Protein AF-A0A089WX93-F1 (afdb_monomer_lite)

Secondary structure (DSSP, 8-state):
----TTHHHHHHHHHHHHHHHHHHHHHHTT-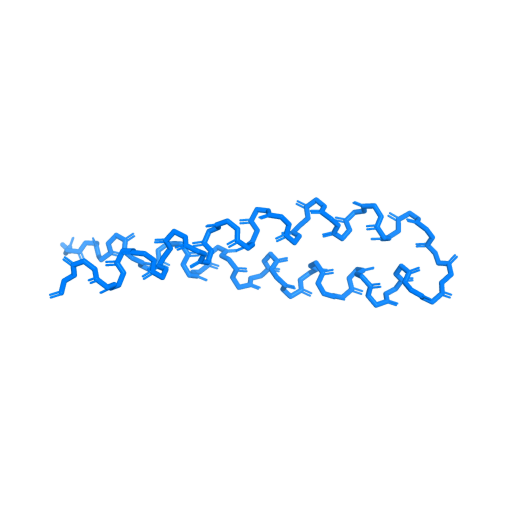HHHHHHHHHHHHHHHHHHHHHHHHHHT-

Organism: NCBI:txid157783

pLDDT: mean 79.49, std 12.07, range [46.47, 91.0]

Foldseek 3Di:
DPPPPLVVLLVQLVVLQVQLVVLCVVCVVPVVVSNVVSCVSNVSSVVSVVVSVVVVVVD

Radius of gyration: 13.95 Å; chains: 1; bounding box: 35×20×40 Å

Sequence (59 aa):
MRQDTRKPFYMAASPLLILGASFAAVGASGQSTFGYLAVGFLLPGLVLLLVAFKQRGKR

Structure (mmCIF, N/CA/C/O backbone):
data_AF-A0A089WX93-F1
#
_entry.id   AF-A0A089WX93-F1
#
loop_
_atom_site.group_PDB
_atom_site.id
_atom_site.type_symbol
_atom_site.label_atom_id
_atom_site.label_alt_id
_atom_site.label_comp_id
_atom_site.label_asym_id
_atom_site.label_entity_id
_atom_site.label_seq_id
_atom_site.pdbx_PDB_ins_code
_atom_site.Cartn_x
_atom_site.Cartn_y
_atom_site.Cartn_z
_atom_site.occupancy
_atom_site.B_iso_or_equiv
_atom_site.auth_seq_id
_atom_site.auth_comp_id
_atom_site.auth_asym_id
_atom_site.auth_atom_id
_atom_site.pdbx_PDB_model_num
ATOM 1 N N . MET A 1 1 ? -8.926 15.047 26.211 1.00 46.47 1 MET A N 1
ATOM 2 C CA . MET A 1 1 ? -8.958 15.123 24.732 1.00 46.47 1 MET A CA 1
ATOM 3 C C . MET A 1 1 ? -9.645 13.875 24.198 1.00 46.47 1 MET A C 1
ATOM 5 O O . MET A 1 1 ? -9.131 12.788 24.425 1.00 46.47 1 MET A O 1
ATOM 9 N N . ARG A 1 2 ? -10.812 13.986 23.547 1.00 49.19 2 ARG A N 1
ATOM 10 C CA . ARG A 1 2 ? -11.397 12.845 22.823 1.00 49.19 2 ARG A CA 1
ATOM 11 C C . ARG A 1 2 ? -10.508 12.592 21.606 1.00 49.19 2 ARG A C 1
ATOM 13 O O . ARG A 1 2 ? -10.541 13.370 20.659 1.00 49.19 2 ARG A O 1
ATOM 20 N N . GLN A 1 3 ? -9.650 11.578 21.671 1.00 54.62 3 GLN A N 1
ATOM 21 C CA . GLN A 1 3 ? -8.918 11.131 20.493 1.00 54.62 3 GLN A CA 1
ATOM 22 C C . GLN A 1 3 ? -9.951 10.570 19.516 1.00 54.62 3 GLN A C 1
ATOM 24 O O . GLN A 1 3 ? -10.490 9.489 19.732 1.00 54.62 3 GLN A O 1
ATOM 29 N N . ASP A 1 4 ? -10.274 11.329 18.468 1.00 55.97 4 ASP A N 1
ATOM 30 C CA . ASP A 1 4 ? -11.004 10.803 17.319 1.00 55.97 4 ASP A CA 1
ATOM 31 C C . ASP A 1 4 ? -10.189 9.643 16.744 1.00 55.97 4 ASP A C 1
ATOM 33 O O . ASP A 1 4 ? -9.251 9.844 15.969 1.00 55.97 4 ASP A O 1
ATOM 37 N N . THR A 1 5 ? -10.556 8.417 17.113 1.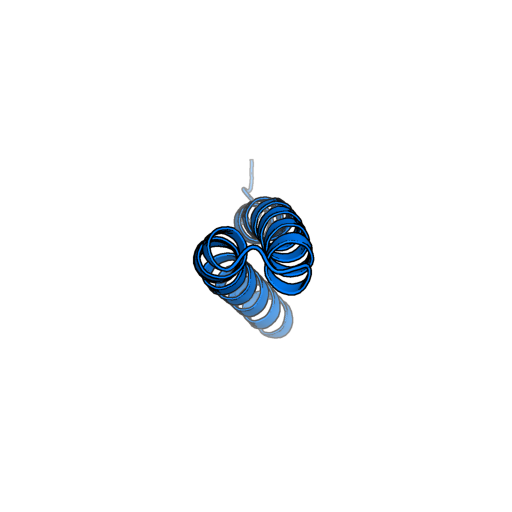00 55.28 5 THR A N 1
ATOM 38 C CA . THR A 1 5 ? -9.896 7.159 16.724 1.00 55.28 5 THR A CA 1
ATOM 39 C C . THR A 1 5 ? -9.831 6.963 15.200 1.00 55.28 5 THR A C 1
ATOM 41 O O . THR A 1 5 ? -9.136 6.080 14.714 1.00 55.28 5 THR A O 1
ATOM 44 N N . ARG A 1 6 ? -10.507 7.820 14.421 1.00 55.75 6 ARG A N 1
ATOM 45 C CA . ARG A 1 6 ? -10.490 7.866 12.949 1.00 55.75 6 ARG A CA 1
ATOM 46 C C . ARG A 1 6 ? -9.280 8.594 12.349 1.00 55.75 6 ARG A C 1
ATOM 48 O O . ARG A 1 6 ? -8.857 8.244 11.249 1.00 55.75 6 ARG A O 1
ATOM 55 N N . LYS A 1 7 ? -8.720 9.595 13.040 1.00 59.06 7 LYS A N 1
ATOM 56 C CA . LYS A 1 7 ? -7.553 10.363 12.565 1.00 59.06 7 LYS A CA 1
ATOM 57 C C . LYS A 1 7 ? -6.278 9.525 12.351 1.00 59.06 7 LYS A C 1
ATOM 59 O O . LYS A 1 7 ? -5.624 9.767 11.337 1.00 59.06 7 LYS A O 1
ATOM 64 N N . PRO A 1 8 ? -5.919 8.543 13.207 1.00 70.25 8 PRO A N 1
ATOM 65 C CA . PRO A 1 8 ? -4.660 7.815 13.039 1.00 70.25 8 PRO A CA 1
ATOM 66 C C . PRO A 1 8 ? -4.609 6.992 11.746 1.00 70.25 8 PRO A C 1
ATOM 68 O O . PRO A 1 8 ? -3.567 6.947 11.101 1.00 70.25 8 PRO A O 1
ATOM 71 N N . PHE A 1 9 ? -5.730 6.405 11.311 1.00 75.06 9 PHE A N 1
ATOM 72 C CA . PHE A 1 9 ? -5.760 5.569 10.105 1.00 75.06 9 PHE A CA 1
ATOM 73 C C . PHE A 1 9 ? -5.571 6.379 8.821 1.00 75.06 9 PHE A C 1
ATOM 75 O O . PHE A 1 9 ? -4.781 5.989 7.969 1.00 75.06 9 PHE A O 1
ATOM 82 N N . TYR A 1 10 ? -6.233 7.533 8.699 1.00 72.38 10 TYR A N 1
ATOM 83 C CA . TYR A 1 10 ? -6.040 8.420 7.547 1.00 72.38 10 TYR A CA 1
ATOM 84 C C . TYR A 1 10 ? -4.645 9.061 7.531 1.00 72.38 10 TYR A C 1
ATOM 86 O O . TYR A 1 10 ? -4.042 9.169 6.464 1.00 72.38 10 TYR A O 1
ATOM 94 N N . MET A 1 11 ? -4.112 9.448 8.697 1.00 77.94 11 MET A N 1
ATOM 95 C CA . MET A 1 11 ? -2.756 10.003 8.788 1.00 77.94 11 MET A CA 1
ATOM 96 C C . MET A 1 11 ? -1.672 8.983 8.438 1.00 77.94 11 MET A C 1
ATOM 98 O O . MET A 1 11 ? -0.677 9.368 7.837 1.00 77.94 11 MET A O 1
ATOM 102 N N . ALA A 1 12 ? -1.864 7.701 8.761 1.00 81.75 12 ALA A N 1
ATOM 103 C CA . ALA A 1 12 ? -0.933 6.643 8.376 1.00 81.75 12 ALA A CA 1
ATOM 104 C C . ALA A 1 12 ? -1.107 6.208 6.908 1.00 81.75 12 ALA A C 1
ATOM 106 O O . ALA A 1 12 ? -0.118 5.994 6.212 1.00 81.75 12 ALA A O 1
ATOM 107 N N . ALA A 1 13 ? -2.345 6.116 6.408 1.00 80.31 13 ALA A N 1
ATOM 108 C CA . ALA A 1 13 ? -2.624 5.669 5.041 1.00 80.31 13 ALA A CA 1
ATOM 109 C C . ALA A 1 13 ? -2.083 6.629 3.968 1.00 80.31 13 ALA A C 1
ATOM 111 O O . ALA A 1 13 ? -1.609 6.177 2.930 1.00 80.31 13 ALA A O 1
ATOM 112 N N . SER A 1 14 ? -2.131 7.942 4.214 1.00 84.06 14 SER A N 1
ATOM 113 C CA . SER A 1 14 ? -1.707 8.960 3.243 1.00 84.06 14 SER A CA 1
ATOM 114 C C . SER A 1 14 ? -0.235 8.825 2.799 1.00 84.06 14 SER A C 1
ATOM 116 O O . SER A 1 14 ? -0.002 8.616 1.606 1.00 84.06 14 SER A O 1
ATOM 118 N N . PRO A 1 15 ? 0.775 8.849 3.697 1.00 87.62 15 PRO A N 1
ATOM 119 C CA . PRO A 1 15 ? 2.175 8.691 3.296 1.00 87.62 15 PRO A CA 1
ATOM 120 C C . PRO A 1 15 ? 2.463 7.309 2.692 1.00 87.62 15 PRO A C 1
ATOM 122 O O . PRO A 1 15 ? 3.251 7.211 1.755 1.00 87.62 15 PRO A O 1
ATOM 125 N N . LEU A 1 16 ? 1.790 6.255 3.170 1.00 87.12 16 LEU A N 1
ATOM 126 C CA . LEU A 1 16 ? 1.911 4.897 2.630 1.00 87.12 16 LEU A CA 1
ATOM 127 C C . LEU A 1 16 ? 1.468 4.813 1.163 1.00 87.12 16 LEU A C 1
ATOM 129 O O . LEU A 1 16 ? 2.169 4.231 0.337 1.00 87.12 16 LEU A O 1
ATOM 133 N N . LEU A 1 17 ? 0.339 5.438 0.822 1.00 88.44 17 LEU A N 1
ATOM 134 C CA . LEU A 1 17 ? -0.155 5.481 -0.554 1.00 88.44 17 LEU A CA 1
ATOM 135 C C . LEU A 1 17 ? 0.705 6.377 -1.451 1.00 88.44 17 LEU A C 1
ATOM 137 O O . LEU A 1 17 ? 0.949 6.011 -2.597 1.00 88.44 17 LEU A O 1
ATOM 141 N N . ILE A 1 18 ? 1.204 7.508 -0.941 1.00 90.94 18 ILE A N 1
ATOM 142 C CA . ILE A 1 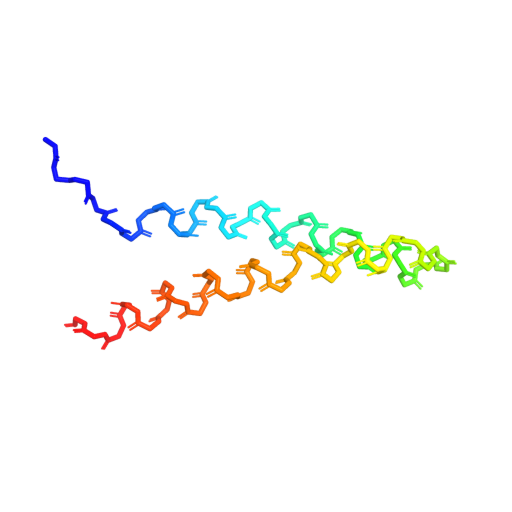18 ? 2.083 8.415 -1.702 1.00 90.94 18 ILE A CA 1
ATOM 143 C C . ILE A 1 18 ? 3.408 7.724 -2.049 1.00 90.94 18 ILE A C 1
ATOM 145 O O . ILE A 1 18 ? 3.833 7.744 -3.208 1.00 90.94 18 ILE A O 1
ATOM 149 N N . LEU A 1 19 ? 4.047 7.079 -1.069 1.00 90.12 19 LEU A N 1
ATOM 150 C CA . LEU A 1 19 ? 5.293 6.340 -1.285 1.00 90.12 19 LEU A CA 1
ATOM 151 C C . LEU A 1 19 ? 5.063 5.122 -2.178 1.00 90.12 19 LEU A C 1
ATOM 153 O O . LEU A 1 19 ? 5.812 4.928 -3.132 1.00 90.12 19 LEU A O 1
ATOM 157 N N . GLY A 1 20 ? 3.995 4.357 -1.941 1.00 87.75 20 GLY A N 1
ATOM 158 C CA . GLY A 1 20 ? 3.619 3.235 -2.797 1.00 87.75 20 GLY A CA 1
ATOM 159 C C . GLY A 1 20 ? 3.386 3.654 -4.251 1.00 87.75 20 GLY A C 1
ATOM 160 O O . GLY A 1 20 ? 3.927 3.023 -5.152 1.00 87.75 20 GLY A O 1
ATOM 161 N N . ALA A 1 21 ? 2.659 4.748 -4.500 1.00 88.06 21 ALA A N 1
ATOM 162 C CA . ALA A 1 21 ? 2.421 5.264 -5.850 1.00 88.06 21 ALA A CA 1
ATOM 163 C C . ALA A 1 21 ? 3.713 5.748 -6.528 1.00 88.06 21 ALA A C 1
ATOM 165 O O . ALA A 1 21 ? 3.950 5.444 -7.696 1.00 88.06 21 ALA A O 1
ATOM 166 N N . SER A 1 22 ? 4.577 6.444 -5.782 1.00 89.81 22 SER A N 1
ATOM 167 C CA . SER A 1 22 ? 5.883 6.899 -6.278 1.00 89.81 22 SER A CA 1
ATOM 168 C C . SER A 1 22 ? 6.770 5.713 -6.666 1.00 89.81 22 SER A C 1
ATOM 170 O O . SER A 1 22 ? 7.340 5.683 -7.753 1.00 89.81 22 SER A O 1
ATOM 172 N N . PHE A 1 23 ? 6.832 4.689 -5.813 1.00 86.12 23 PHE A N 1
ATOM 173 C CA . PHE A 1 23 ? 7.603 3.474 -6.065 1.00 86.12 23 PHE A CA 1
ATOM 174 C C . PHE A 1 23 ? 6.999 2.633 -7.195 1.00 86.12 23 PHE A C 1
ATOM 176 O O . PHE A 1 23 ? 7.746 2.046 -7.971 1.00 86.12 23 PHE A O 1
ATOM 183 N N . ALA A 1 24 ? 5.671 2.612 -7.346 1.00 87.06 24 ALA A N 1
ATOM 184 C CA . ALA A 1 24 ? 5.003 1.940 -8.459 1.00 87.06 24 ALA A CA 1
ATOM 185 C C . ALA A 1 24 ? 5.335 2.607 -9.800 1.00 87.06 24 ALA A C 1
ATOM 187 O O . ALA A 1 24 ? 5.609 1.907 -10.772 1.00 87.06 24 ALA A O 1
ATOM 188 N N . ALA A 1 25 ? 5.375 3.943 -9.847 1.00 89.50 25 ALA A N 1
ATOM 189 C CA . ALA A 1 25 ? 5.768 4.689 -11.042 1.00 89.50 25 ALA A CA 1
ATOM 190 C C . ALA A 1 25 ? 7.227 4.404 -11.441 1.00 89.50 25 ALA A C 1
ATOM 192 O O . ALA A 1 25 ? 7.512 4.166 -12.613 1.00 89.50 25 ALA A O 1
ATOM 193 N N . VAL A 1 26 ? 8.138 4.353 -10.462 1.00 88.50 26 VAL A N 1
ATOM 194 C CA . VAL A 1 26 ? 9.544 3.970 -10.688 1.00 88.50 26 VAL A CA 1
ATOM 195 C C . VAL A 1 26 ? 9.673 2.482 -11.053 1.00 88.50 26 VAL A C 1
ATOM 197 O O . VAL A 1 26 ? 10.505 2.102 -11.871 1.00 88.50 26 VAL A O 1
ATOM 200 N N . GLY A 1 27 ? 8.825 1.619 -10.496 1.00 86.38 27 GLY A N 1
ATOM 201 C CA . GLY A 1 27 ? 8.758 0.209 -10.873 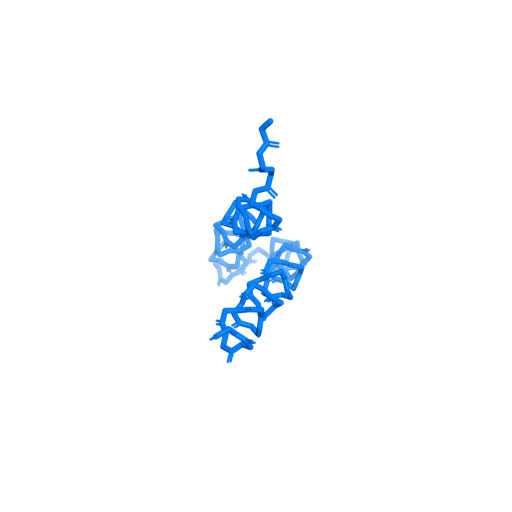1.00 86.38 27 GLY A CA 1
ATOM 202 C C . GLY A 1 27 ? 8.340 0.014 -12.330 1.00 86.38 27 GLY A C 1
ATOM 203 O O . GLY A 1 27 ? 8.958 -0.762 -13.059 1.00 86.38 27 GLY A O 1
ATOM 204 N N . ALA A 1 28 ? 7.332 0.770 -12.769 1.00 85.31 28 ALA A N 1
ATOM 205 C CA . ALA A 1 28 ? 6.826 0.749 -14.137 1.00 85.31 28 ALA A CA 1
ATOM 206 C C . ALA A 1 28 ? 7.829 1.300 -15.166 1.00 85.31 28 ALA A C 1
ATOM 208 O O . ALA A 1 28 ? 7.749 0.929 -16.335 1.00 85.31 28 ALA A O 1
ATOM 209 N N . SER A 1 29 ? 8.800 2.126 -14.755 1.00 87.31 29 SER A N 1
ATOM 210 C CA . SER A 1 29 ? 9.859 2.635 -15.640 1.00 87.31 29 SER A CA 1
ATOM 211 C C . SER A 1 29 ? 11.022 1.655 -15.867 1.00 87.31 29 SER A C 1
ATOM 213 O O . SER A 1 29 ? 12.015 2.018 -16.495 1.00 87.31 29 SER A O 1
ATOM 215 N N . GLY A 1 30 ? 10.900 0.404 -15.403 1.00 81.56 30 GLY A N 1
ATOM 216 C CA . GLY A 1 30 ? 11.846 -0.683 -15.690 1.00 81.56 30 GLY A CA 1
ATOM 217 C C . GLY A 1 30 ? 12.696 -1.125 -14.499 1.00 81.56 30 GLY A C 1
ATOM 218 O O . GLY A 1 30 ? 13.495 -2.049 -14.631 1.00 81.56 30 GLY A O 1
ATOM 219 N N . GLN A 1 31 ? 12.515 -0.516 -13.323 1.00 82.94 31 GLN A N 1
ATOM 220 C CA . GLN A 1 31 ? 13.215 -0.915 -12.101 1.00 82.94 31 GLN A CA 1
ATOM 221 C C . GLN A 1 31 ? 12.340 -1.822 -11.227 1.00 82.94 31 GLN A C 1
ATOM 223 O O . GLN A 1 31 ? 11.697 -1.383 -10.272 1.00 82.94 31 GLN A O 1
ATOM 228 N N . SER A 1 32 ? 12.345 -3.119 -11.537 1.00 80.12 32 SER A N 1
ATOM 229 C CA . SER A 1 32 ? 11.502 -4.138 -10.889 1.00 80.12 32 SER A CA 1
ATOM 230 C C . SER A 1 32 ? 11.587 -4.149 -9.354 1.00 80.12 32 SER A C 1
ATOM 232 O O . SER A 1 32 ? 10.572 -4.360 -8.690 1.00 80.12 32 SER A O 1
ATOM 234 N N . THR A 1 33 ? 12.749 -3.834 -8.771 1.00 85.81 33 THR A N 1
ATOM 235 C CA . THR A 1 33 ? 12.948 -3.704 -7.315 1.00 85.81 33 THR A CA 1
ATOM 236 C C . THR A 1 33 ? 11.996 -2.692 -6.673 1.00 85.81 33 THR A C 1
ATOM 238 O O . THR A 1 33 ? 11.389 -2.984 -5.641 1.00 85.81 33 THR A O 1
ATOM 241 N N . PHE A 1 34 ? 11.807 -1.519 -7.286 1.00 82.38 34 PHE A N 1
ATOM 242 C CA . PHE A 1 34 ? 10.881 -0.512 -6.760 1.00 82.38 34 PHE A CA 1
ATOM 243 C C . PHE A 1 34 ? 9.422 -0.949 -6.910 1.00 82.38 34 PHE A C 1
ATOM 245 O O . PHE A 1 34 ? 8.611 -0.623 -6.050 1.00 82.38 34 PHE A O 1
ATOM 252 N N . GLY A 1 35 ? 9.104 -1.768 -7.918 1.00 80.69 35 GLY A N 1
ATOM 253 C CA . GLY A 1 35 ? 7.785 -2.385 -8.068 1.00 80.69 35 GLY A CA 1
ATOM 254 C C . GLY A 1 35 ? 7.428 -3.320 -6.906 1.00 80.69 35 GLY A C 1
ATOM 255 O O . GLY A 1 35 ? 6.338 -3.212 -6.348 1.00 80.69 35 GLY A O 1
ATOM 256 N N . TYR A 1 36 ? 8.354 -4.181 -6.473 1.0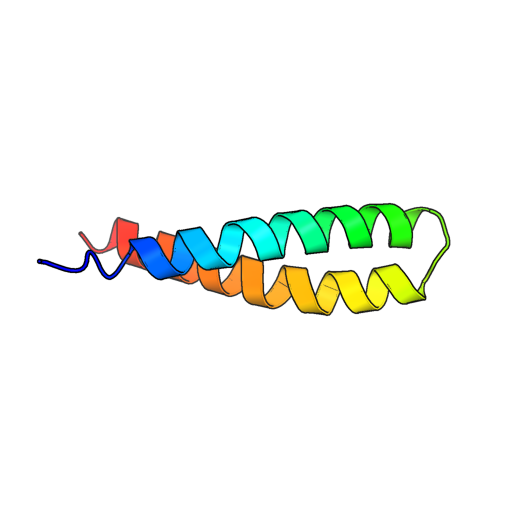0 84.31 36 TYR A N 1
ATOM 257 C CA . TYR A 1 36 ? 8.127 -5.050 -5.307 1.00 84.31 36 TYR A CA 1
ATOM 258 C C . TYR A 1 36 ? 7.963 -4.254 -4.007 1.00 84.31 36 TYR A C 1
ATOM 260 O O . TYR A 1 36 ? 7.083 -4.553 -3.197 1.00 84.31 36 TYR A O 1
ATOM 268 N N . LEU A 1 37 ? 8.767 -3.205 -3.823 1.00 87.81 37 LEU A N 1
ATOM 269 C CA . LEU A 1 37 ? 8.662 -2.319 -2.662 1.00 87.81 37 LEU A CA 1
ATOM 270 C C . LEU A 1 37 ? 7.355 -1.515 -2.670 1.00 87.81 37 LEU A C 1
ATOM 272 O O . LEU A 1 37 ? 6.741 -1.340 -1.618 1.00 87.81 37 LEU A O 1
ATOM 276 N N . ALA A 1 38 ? 6.882 -1.092 -3.845 1.00 85.94 38 ALA A N 1
ATOM 277 C CA . ALA A 1 38 ? 5.609 -0.397 -4.000 1.00 85.94 38 ALA A CA 1
ATOM 278 C C . ALA A 1 38 ? 4.450 -1.204 -3.413 1.00 85.94 38 ALA A C 1
ATOM 280 O O . ALA A 1 38 ? 3.645 -0.654 -2.666 1.00 85.94 38 ALA A O 1
ATOM 281 N N . VAL A 1 39 ? 4.401 -2.512 -3.687 1.00 87.19 39 VAL A N 1
ATOM 282 C CA . VAL A 1 39 ? 3.369 -3.421 -3.158 1.00 87.19 39 VAL A CA 1
ATOM 283 C C . VAL A 1 39 ? 3.385 -3.442 -1.627 1.00 87.19 39 VAL A C 1
ATOM 285 O O . VAL A 1 39 ? 2.323 -3.388 -1.002 1.00 87.19 39 VAL A O 1
ATOM 288 N N . GLY A 1 40 ? 4.577 -3.440 -1.022 1.00 87.81 40 GLY A N 1
ATOM 289 C CA . GLY A 1 40 ? 4.761 -3.406 0.430 1.00 87.81 40 GLY A CA 1
ATOM 290 C C . GLY A 1 40 ? 4.207 -2.147 1.104 1.00 87.81 40 GLY A C 1
ATOM 291 O O . GLY A 1 40 ? 3.788 -2.220 2.255 1.00 87.81 40 GLY A O 1
ATOM 292 N N . PHE A 1 41 ? 4.138 -1.017 0.396 1.00 85.69 41 PHE A N 1
ATOM 293 C CA . PHE A 1 41 ? 3.552 0.229 0.908 1.00 85.69 41 PHE A CA 1
ATOM 294 C C . PHE A 1 41 ? 2.079 0.409 0.502 1.00 85.69 41 PHE A C 1
ATOM 296 O O . PHE A 1 41 ? 1.254 0.840 1.313 1.00 85.69 41 PHE A O 1
ATOM 303 N N . LEU A 1 42 ? 1.722 0.027 -0.728 1.00 85.38 42 LEU A N 1
ATOM 304 C CA . LEU A 1 42 ? 0.366 0.144 -1.269 1.00 85.38 42 LEU A CA 1
ATOM 305 C C . LEU A 1 42 ? -0.626 -0.757 -0.539 1.00 85.38 42 LEU A C 1
ATOM 307 O O . LEU A 1 42 ? -1.702 -0.282 -0.187 1.00 85.38 42 LEU A O 1
ATOM 311 N N . LEU A 1 43 ? -0.284 -2.023 -0.278 1.00 90.38 43 LEU A N 1
ATOM 312 C CA . LEU A 1 43 ? -1.197 -2.952 0.397 1.00 90.38 43 LEU A CA 1
ATOM 313 C C . LEU A 1 43 ? -1.615 -2.469 1.798 1.00 90.38 43 LEU A C 1
ATOM 315 O O . LEU A 1 43 ? -2.818 -2.318 2.026 1.00 90.38 43 LEU A O 1
ATOM 319 N N . PRO A 1 44 ? -0.695 -2.168 2.737 1.00 87.38 44 PRO A N 1
ATOM 320 C CA . PRO A 1 44 ? -1.085 -1.661 4.051 1.00 87.38 44 PRO A CA 1
ATOM 321 C C . PRO A 1 44 ? -1.763 -0.287 3.975 1.00 87.38 44 PRO A C 1
ATOM 323 O O . PRO A 1 44 ? -2.732 -0.061 4.699 1.00 87.38 44 PRO A O 1
ATOM 326 N N . GLY A 1 45 ? -1.333 0.606 3.073 1.00 85.81 45 GLY A N 1
ATOM 327 C CA . GLY A 1 45 ? -2.008 1.888 2.843 1.00 85.81 45 GLY A CA 1
ATOM 328 C C . GLY A 1 45 ? -3.468 1.720 2.404 1.00 85.81 45 GLY A C 1
ATOM 329 O O . GLY A 1 45 ? -4.365 2.364 2.955 1.00 85.81 45 GLY A O 1
ATOM 330 N N . LEU A 1 46 ? -3.725 0.799 1.471 1.00 89.19 46 LEU A N 1
ATOM 331 C CA . LEU A 1 46 ? -5.063 0.478 0.975 1.00 89.19 46 LEU A CA 1
ATOM 332 C C . LEU A 1 46 ? -5.932 -0.152 2.073 1.00 89.19 46 LEU A C 1
ATOM 334 O O . LEU A 1 46 ? -7.087 0.236 2.241 1.00 89.19 46 LEU A O 1
ATOM 338 N N . VAL A 1 47 ? -5.376 -1.078 2.862 1.00 91.00 47 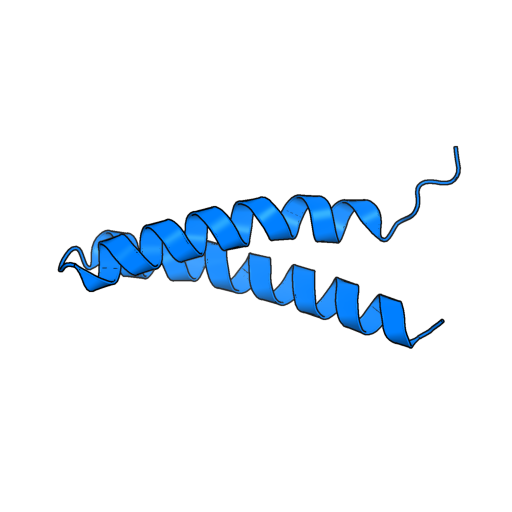VAL A N 1
ATOM 339 C CA . VAL A 1 47 ? -6.080 -1.706 3.994 1.00 91.00 47 VAL A CA 1
ATOM 340 C C . VAL A 1 47 ? -6.493 -0.658 5.028 1.00 91.00 47 VAL A C 1
ATOM 342 O O . VAL A 1 47 ? -7.655 -0.630 5.437 1.00 91.00 47 VAL A O 1
ATOM 345 N N . LEU A 1 48 ? -5.584 0.242 5.417 1.00 87.56 48 LEU A N 1
ATOM 346 C CA . LEU A 1 48 ? -5.884 1.319 6.367 1.00 87.56 48 LEU A CA 1
ATOM 347 C C . LEU A 1 48 ? -6.965 2.268 5.827 1.00 87.56 48 LEU A C 1
ATOM 349 O O . LEU A 1 48 ? -7.874 2.648 6.571 1.00 87.56 48 LEU A O 1
ATOM 353 N N . LEU A 1 49 ? -6.917 2.599 4.533 1.00 84.44 49 LEU A N 1
ATOM 354 C CA . LEU A 1 49 ? -7.928 3.429 3.876 1.00 84.44 49 LEU A CA 1
ATOM 355 C C . LEU A 1 49 ? -9.308 2.749 3.867 1.00 84.44 49 LEU A C 1
ATOM 357 O O . LEU A 1 49 ? -10.308 3.382 4.211 1.00 84.44 49 LEU A O 1
ATOM 361 N N . LEU A 1 50 ? -9.368 1.457 3.532 1.00 86.50 50 LEU A N 1
ATOM 362 C CA . LEU A 1 50 ? -10.607 0.671 3.534 1.00 86.50 50 LEU A CA 1
ATOM 363 C C . LEU A 1 50 ? -11.204 0.546 4.941 1.00 86.50 50 LEU A C 1
ATOM 365 O O . LEU A 1 50 ? -12.420 0.669 5.110 1.00 86.50 50 LEU A O 1
ATOM 369 N N . VAL A 1 51 ? -10.368 0.340 5.964 1.00 86.69 51 VAL A N 1
ATOM 370 C CA . VAL A 1 51 ? -10.806 0.310 7.368 1.00 86.69 51 VAL A CA 1
ATOM 371 C C . VAL A 1 51 ? -11.388 1.662 7.775 1.00 86.69 51 VAL A C 1
ATOM 373 O O . VAL A 1 51 ? -12.480 1.711 8.350 1.00 86.69 51 VAL A O 1
ATOM 376 N N . ALA A 1 52 ? -10.715 2.759 7.431 1.00 81.25 52 ALA A N 1
ATOM 377 C CA . ALA A 1 52 ? -11.205 4.101 7.716 1.00 81.25 52 ALA A CA 1
ATOM 378 C C . ALA A 1 52 ? -12.535 4.398 6.992 1.00 81.25 52 ALA A C 1
ATOM 380 O O . ALA A 1 52 ? -13.453 4.969 7.590 1.00 81.25 52 ALA A O 1
ATOM 381 N N . PHE A 1 53 ? -12.686 3.937 5.745 1.00 81.31 53 PHE A N 1
ATOM 382 C CA . PHE A 1 53 ? -13.917 4.079 4.964 1.00 81.31 53 PHE A CA 1
ATOM 383 C C . PHE A 1 53 ? -15.080 3.262 5.549 1.00 81.31 53 PHE A C 1
ATOM 385 O O . PHE A 1 53 ? -16.171 3.799 5.756 1.00 81.31 53 PHE A O 1
ATOM 392 N N . LYS A 1 54 ? -14.850 1.995 5.930 1.00 82.12 54 LYS A N 1
ATOM 393 C CA . LYS A 1 54 ? -15.862 1.154 6.603 1.00 82.12 54 LYS A CA 1
ATOM 394 C C . LYS A 1 54 ? -16.292 1.728 7.952 1.00 82.12 54 LYS A C 1
ATOM 396 O O . LYS A 1 54 ? -17.467 1.650 8.305 1.00 82.12 54 LYS A O 1
ATOM 401 N N . GLN A 1 55 ? -15.369 2.325 8.706 1.00 75.50 55 GLN A N 1
ATOM 402 C CA . GLN A 1 55 ? -15.709 3.007 9.955 1.00 75.50 55 GLN A CA 1
ATOM 403 C C . GLN A 1 55 ? -16.530 4.281 9.728 1.00 75.50 55 GLN A C 1
ATOM 405 O O . GLN A 1 55 ? -17.265 4.677 10.634 1.00 75.50 55 GLN A O 1
ATOM 410 N N . ARG A 1 56 ? -16.419 4.932 8.561 1.00 66.50 56 ARG A N 1
ATOM 411 C CA . ARG A 1 56 ? -17.188 6.137 8.219 1.00 66.50 56 ARG A CA 1
ATOM 412 C C . ARG A 1 56 ? -18.667 5.830 7.988 1.00 66.50 56 ARG A C 1
ATOM 414 O O . ARG A 1 56 ? -19.478 6.561 8.533 1.00 66.50 56 ARG A O 1
ATOM 421 N N . GLY A 1 57 ? -18.988 4.756 7.263 1.00 66.75 57 GLY A N 1
ATOM 422 C CA . GLY A 1 57 ? -20.370 4.383 6.912 1.00 66.75 57 GLY A CA 1
ATOM 423 C C . GLY A 1 57 ? -21.177 3.663 8.003 1.00 66.75 57 GLY A C 1
ATOM 424 O O . GLY A 1 57 ? -22.364 3.435 7.820 1.00 66.75 57 GLY A O 1
ATOM 425 N N . LYS A 1 58 ? -20.554 3.282 9.128 1.00 60.62 58 LYS A N 1
ATOM 426 C CA . LYS A 1 58 ? -21.238 2.691 10.300 1.00 60.62 58 LYS A CA 1
ATOM 427 C C . LYS A 1 58 ? -21.739 3.725 11.327 1.00 60.62 58 LYS A C 1
ATOM 429 O O . LYS A 1 58 ? -22.239 3.324 12.374 1.00 60.62 58 LYS A O 1
ATOM 434 N N . ARG A 1 59 ? -21.554 5.023 11.072 1.00 51.38 59 ARG A N 1
ATOM 435 C CA . ARG A 1 59 ? -22.193 6.121 11.817 1.00 51.38 59 ARG A CA 1
ATOM 436 C C . ARG A 1 59 ? -23.222 6.776 10.919 1.00 51.38 59 ARG A C 1
ATOM 438 O O . ARG A 1 59 ? -24.215 7.261 11.488 1.00 51.38 59 ARG A O 1
#